Protein AF-A0A2D7NTG3-F1 (afdb_monomer_lite)

Structure (mmCIF, N/CA/C/O backbone):
data_AF-A0A2D7NTG3-F1
#
_entry.id   AF-A0A2D7NTG3-F1
#
loop_
_atom_site.group_PDB
_atom_site.id
_atom_site.type_symbol
_atom_site.label_atom_id
_atom_site.label_alt_id
_atom_site.label_comp_id
_atom_site.label_asym_id
_atom_site.label_entity_id
_atom_site.label_seq_id
_atom_site.pdbx_PDB_ins_code
_atom_site.Cartn_x
_atom_site.Cartn_y
_atom_site.Cartn_z
_atom_site.occupancy
_atom_site.B_iso_or_equiv
_atom_site.auth_seq_id
_atom_site.auth_comp_id
_atom_site.auth_asym_id
_atom_site.auth_atom_id
_atom_site.pdbx_PDB_model_num
ATOM 1 N N . MET A 1 1 ? -11.206 4.358 -20.626 1.00 32.34 1 MET A N 1
ATOM 2 C CA . MET A 1 1 ? -11.565 4.900 -19.298 1.00 32.34 1 MET A CA 1
ATOM 3 C C . MET A 1 1 ? -10.748 6.170 -19.110 1.00 32.34 1 MET A C 1
ATOM 5 O O . MET A 1 1 ? -9.588 6.167 -19.498 1.00 32.34 1 MET A O 1
ATOM 9 N N . ARG A 1 2 ? -11.348 7.295 -18.708 1.00 31.42 2 ARG A N 1
ATOM 10 C CA . ARG A 1 2 ? -10.608 8.557 -18.541 1.00 31.42 2 ARG A CA 1
ATOM 11 C C . ARG A 1 2 ? -9.846 8.489 -17.219 1.00 31.42 2 ARG A C 1
ATOM 13 O O . ARG A 1 2 ? -10.477 8.254 -16.199 1.00 31.42 2 ARG A O 1
ATOM 20 N N . LEU A 1 3 ? -8.534 8.728 -17.271 1.00 35.03 3 LEU A N 1
ATOM 21 C CA . LEU A 1 3 ? -7.676 9.087 -16.138 1.00 35.03 3 LEU A CA 1
ATOM 22 C C . LEU A 1 3 ? -8.207 10.380 -15.497 1.00 35.03 3 LEU A C 1
ATOM 24 O O . LEU A 1 3 ? -7.660 11.467 -15.692 1.00 35.03 3 LEU A O 1
ATOM 28 N N . GLU A 1 4 ? -9.303 10.285 -14.753 1.00 37.22 4 GLU A N 1
ATOM 29 C CA . GLU A 1 4 ? -9.575 11.244 -13.695 1.00 37.22 4 GLU A CA 1
ATOM 30 C C . GLU A 1 4 ? -8.581 10.931 -12.591 1.00 37.22 4 GLU A C 1
ATOM 32 O O . GLU A 1 4 ? -8.804 10.109 -11.717 1.00 37.22 4 GLU A O 1
ATOM 37 N N . THR A 1 5 ? -7.407 11.536 -12.760 1.00 41.06 5 THR A N 1
ATOM 38 C CA . THR A 1 5 ? -6.461 11.907 -11.718 1.00 41.06 5 THR A CA 1
ATOM 39 C C . THR A 1 5 ? -6.871 11.430 -10.328 1.00 41.06 5 THR A C 1
ATOM 41 O O . THR A 1 5 ? -7.703 12.077 -9.691 1.00 41.06 5 THR A O 1
ATOM 44 N N . LEU A 1 6 ? -6.163 10.420 -9.817 1.00 42.66 6 LEU A N 1
ATOM 45 C CA . LEU A 1 6 ? -5.882 10.238 -8.390 1.00 42.66 6 LEU A CA 1
ATOM 46 C C . LEU A 1 6 ? -5.087 11.466 -7.885 1.00 42.66 6 LEU A C 1
ATOM 48 O O . LEU A 1 6 ? -3.952 11.406 -7.422 1.00 42.66 6 LEU A O 1
ATOM 52 N N . LYS A 1 7 ? -5.666 12.660 -8.037 1.00 43.25 7 LYS A N 1
ATOM 53 C CA . LYS A 1 7 ? -5.340 13.803 -7.208 1.00 43.25 7 LYS A CA 1
ATOM 54 C C . LYS A 1 7 ? -5.983 13.451 -5.890 1.00 43.25 7 LYS A C 1
ATOM 56 O O . LYS A 1 7 ? -7.187 13.623 -5.740 1.00 43.25 7 LYS A O 1
ATOM 61 N N . TRP A 1 8 ? -5.162 12.935 -4.986 1.00 51.03 8 TRP A N 1
ATOM 62 C CA . TRP A 1 8 ? -5.396 12.926 -3.552 1.00 51.03 8 TRP A CA 1
ATOM 63 C C . TRP A 1 8 ? -6.061 14.246 -3.206 1.00 51.03 8 TRP A C 1
ATOM 65 O O . TRP A 1 8 ? -5.417 15.297 -3.197 1.00 51.03 8 TRP A O 1
ATOM 75 N N . ASN A 1 9 ? -7.382 14.229 -3.086 1.00 52.38 9 ASN A N 1
ATOM 76 C CA . ASN A 1 9 ? -8.090 15.449 -2.802 1.00 52.38 9 ASN A CA 1
ATOM 77 C C . ASN A 1 9 ? -7.815 15.655 -1.320 1.00 52.38 9 ASN A C 1
ATOM 79 O O . ASN A 1 9 ? -8.191 14.804 -0.515 1.00 52.38 9 ASN A O 1
ATOM 83 N N . ASP A 1 10 ? -7.139 16.744 -0.946 1.00 58.31 10 ASP A N 1
ATOM 84 C CA . ASP A 1 10 ? -6.884 17.091 0.462 1.00 58.31 10 ASP A CA 1
ATOM 85 C C . ASP A 1 10 ? -8.154 16.936 1.316 1.00 58.31 10 ASP A C 1
ATOM 87 O O . ASP A 1 10 ? -8.084 16.690 2.513 1.00 58.31 10 ASP A O 1
ATOM 91 N N . HIS A 1 11 ? -9.324 17.074 0.689 1.00 60.28 11 HIS A N 1
ATOM 92 C CA . HIS A 1 11 ? -10.633 16.786 1.249 1.00 60.28 11 HIS A CA 1
ATOM 93 C C . HIS A 1 11 ? -10.816 15.342 1.757 1.00 60.28 11 HIS A C 1
ATOM 95 O O . HIS A 1 11 ? -11.213 15.173 2.906 1.00 60.28 11 HIS A O 1
ATOM 101 N N . THR A 1 12 ? -10.512 14.314 0.958 1.00 65.94 12 THR A N 1
ATOM 102 C CA . THR A 1 12 ? -10.697 12.900 1.336 1.00 65.94 12 THR A CA 1
ATOM 103 C C . THR A 1 12 ? -9.754 12.521 2.476 1.00 65.94 12 THR A C 1
ATOM 105 O O . THR A 1 12 ? -10.189 11.981 3.486 1.00 65.94 12 THR A O 1
ATOM 108 N N . PHE A 1 13 ? -8.483 12.935 2.401 1.00 74.38 13 PHE A N 1
ATOM 109 C CA . PHE A 1 13 ? -7.544 12.716 3.507 1.00 74.38 13 PHE A CA 1
ATOM 110 C C . PHE A 1 13 ? -7.962 13.473 4.775 1.00 74.38 13 PHE A C 1
ATOM 112 O O . PHE A 1 13 ? -7.807 12.963 5.880 1.00 74.38 13 PHE A O 1
ATOM 119 N N . LYS A 1 14 ? -8.528 14.684 4.657 1.00 74.19 14 LYS A N 1
ATOM 120 C CA . LYS A 1 14 ? -9.050 15.433 5.815 1.00 74.19 14 LYS A CA 1
ATOM 121 C C . LYS A 1 14 ? -10.200 14.711 6.512 1.00 74.19 14 LYS A C 1
ATOM 123 O O . LYS A 1 14 ? -10.292 14.850 7.732 1.00 74.19 14 LYS A O 1
ATOM 128 N N . GLN A 1 15 ? -11.025 13.967 5.777 1.00 82.25 15 GLN A N 1
ATOM 129 C CA . GLN A 1 15 ? -12.171 13.233 6.317 1.00 82.25 15 GLN A CA 1
ATOM 130 C C . GLN A 1 15 ? -11.786 11.964 7.080 1.00 82.25 15 GLN A C 1
ATOM 132 O O . GLN A 1 15 ? -12.561 11.562 7.942 1.00 82.25 15 GLN A O 1
ATOM 137 N N . LEU A 1 16 ? -10.591 11.410 6.837 1.00 83.69 16 LEU A N 1
ATOM 138 C CA . LEU A 1 16 ? -10.121 10.223 7.548 1.00 83.69 16 LEU A CA 1
ATOM 139 C C . LEU A 1 16 ? -10.082 10.428 9.068 1.00 83.69 16 LEU A C 1
ATOM 141 O O . LEU A 1 16 ? -9.750 11.523 9.558 1.00 83.69 16 LEU A O 1
ATOM 145 N N . THR A 1 17 ? -10.331 9.362 9.822 1.00 89.31 17 THR A N 1
ATOM 146 C CA . THR A 1 17 ? -10.114 9.342 11.271 1.00 89.31 17 THR A CA 1
ATOM 147 C C . THR A 1 17 ? -8.656 9.640 11.627 1.00 89.31 17 THR A C 1
ATOM 149 O O . THR A 1 17 ? -7.736 9.613 10.799 1.00 89.31 17 THR A O 1
ATOM 152 N N . LYS A 1 18 ? -8.417 9.990 12.894 1.00 87.56 18 LYS A N 1
ATOM 153 C CA . LYS A 1 18 ? -7.060 10.265 13.376 1.00 87.56 18 LYS A CA 1
ATOM 154 C C . LYS A 1 18 ? -6.194 9.005 13.292 1.00 87.56 18 LYS A C 1
ATOM 156 O O . LYS A 1 18 ? -5.018 9.098 12.954 1.00 87.56 18 LYS A O 1
ATOM 161 N N . GLU A 1 19 ? -6.782 7.857 13.589 1.00 87.69 19 GLU A N 1
ATOM 162 C CA . GLU A 1 19 ? -6.158 6.543 13.585 1.00 87.69 19 GLU A CA 1
ATOM 163 C C . GLU A 1 19 ? -5.775 6.136 12.156 1.00 87.69 19 GLU A C 1
ATOM 165 O O . GLU A 1 19 ? -4.603 5.847 11.917 1.00 87.69 19 GLU A O 1
ATOM 170 N N . ALA A 1 20 ? -6.693 6.256 11.188 1.00 88.25 20 ALA A N 1
ATOM 171 C CA . ALA A 1 20 ? -6.399 6.022 9.771 1.00 88.25 20 ALA A CA 1
ATOM 172 C C . ALA A 1 20 ? -5.278 6.931 9.249 1.00 88.25 20 ALA A C 1
ATOM 174 O O . ALA A 1 20 ? -4.362 6.468 8.573 1.00 88.25 20 ALA A O 1
ATOM 175 N N . LYS A 1 21 ? -5.270 8.216 9.629 1.00 86.06 21 LYS A N 1
ATOM 176 C CA . LYS A 1 21 ? -4.171 9.136 9.280 1.00 86.06 21 LYS A CA 1
ATOM 177 C C . LYS A 1 21 ? -2.828 8.692 9.859 1.00 86.06 21 LYS A C 1
ATOM 179 O O . LYS A 1 21 ? -1.820 8.768 9.164 1.00 86.06 21 LYS A O 1
ATOM 184 N N . LEU A 1 22 ? -2.792 8.261 11.121 1.00 86.81 22 LEU A N 1
ATOM 185 C CA . LEU A 1 22 ? -1.560 7.804 11.773 1.00 86.81 22 LEU A CA 1
ATOM 186 C C . LEU A 1 22 ? -1.020 6.527 11.128 1.00 86.81 22 LEU A C 1
ATOM 188 O O . LEU A 1 22 ? 0.177 6.458 10.848 1.00 86.81 22 LEU A O 1
ATOM 192 N N . ILE A 1 23 ? -1.896 5.558 10.852 1.00 90.12 23 ILE A N 1
ATOM 193 C CA . ILE A 1 23 ? -1.529 4.327 10.149 1.00 90.12 23 ILE A CA 1
ATOM 194 C C . ILE A 1 23 ? -1.036 4.658 8.745 1.00 90.12 23 ILE A C 1
ATOM 196 O O . ILE A 1 23 ? 0.049 4.225 8.378 1.00 90.12 23 ILE A O 1
ATOM 200 N N . TYR A 1 24 ? -1.751 5.490 7.985 1.00 89.38 24 TYR A N 1
ATOM 201 C CA . TYR A 1 24 ? -1.314 5.893 6.650 1.00 89.38 24 TYR A CA 1
ATOM 202 C C . TYR A 1 24 ? 0.089 6.517 6.659 1.00 89.38 24 TYR A C 1
ATOM 204 O O . TYR A 1 24 ? 0.931 6.138 5.849 1.00 89.38 24 TYR A O 1
ATOM 212 N N . CYS A 1 25 ? 0.373 7.420 7.604 1.00 86.50 25 CYS A N 1
ATOM 213 C CA . CYS A 1 25 ? 1.706 8.008 7.759 1.00 86.50 25 CYS A CA 1
ATOM 214 C C . CYS A 1 25 ? 2.784 6.952 8.051 1.00 86.50 25 CYS A C 1
ATOM 216 O O . CYS A 1 25 ? 3.892 7.053 7.526 1.00 86.50 25 CYS A O 1
ATOM 218 N N . PHE A 1 26 ? 2.474 5.944 8.872 1.00 88.69 26 PHE A N 1
ATOM 219 C CA . PHE A 1 26 ? 3.372 4.815 9.115 1.00 88.69 26 PHE A CA 1
ATOM 220 C C . PHE A 1 26 ? 3.605 4.006 7.829 1.00 88.69 26 PHE A C 1
ATOM 222 O O . PHE A 1 26 ? 4.749 3.838 7.407 1.00 88.69 26 PHE A O 1
ATOM 229 N N . LEU A 1 27 ? 2.540 3.584 7.145 1.00 89.75 27 LEU A N 1
ATOM 230 C CA . LEU A 1 27 ? 2.636 2.810 5.904 1.00 89.75 27 LEU A CA 1
ATOM 231 C C . LEU A 1 27 ? 3.441 3.566 4.827 1.00 89.75 27 LEU A C 1
ATOM 233 O O . LEU A 1 27 ? 4.352 3.006 4.215 1.00 89.75 27 LEU A O 1
ATOM 237 N N . GLU A 1 28 ? 3.174 4.861 4.632 1.00 86.06 28 GLU A N 1
ATOM 238 C CA . GLU A 1 28 ? 3.879 5.708 3.659 1.00 86.06 28 GLU A CA 1
ATOM 239 C C . GLU A 1 28 ? 5.377 5.845 3.985 1.00 86.06 28 GLU A C 1
ATOM 241 O O . GLU A 1 28 ? 6.211 5.836 3.071 1.00 86.06 28 GLU A O 1
ATOM 246 N N . ALA A 1 29 ? 5.735 5.939 5.269 1.00 85.56 29 ALA A N 1
ATOM 247 C CA . ALA A 1 29 ? 7.121 6.062 5.716 1.00 85.56 29 ALA A CA 1
ATOM 248 C C . ALA A 1 29 ? 7.926 4.761 5.558 1.00 85.56 29 ALA A C 1
ATOM 250 O O . ALA A 1 29 ? 9.134 4.820 5.318 1.00 85.56 29 ALA A O 1
ATOM 251 N N . HIS A 1 30 ? 7.270 3.604 5.677 1.00 89.38 30 HIS A N 1
ATOM 252 C CA . HIS A 1 30 ? 7.935 2.300 5.743 1.00 89.38 30 HIS A CA 1
ATOM 253 C C . HIS A 1 30 ? 7.817 1.455 4.468 1.00 89.38 30 HIS A C 1
ATOM 255 O O . HIS A 1 30 ? 8.565 0.491 4.312 1.00 89.38 30 HIS A O 1
ATOM 261 N N . CYS A 1 31 ? 6.944 1.818 3.528 1.00 88.31 31 CYS A N 1
ATOM 262 C CA . CYS A 1 31 ? 6.799 1.081 2.276 1.00 88.31 31 CYS A CA 1
ATOM 263 C C . CYS A 1 31 ? 7.981 1.241 1.303 1.00 88.31 31 CYS A C 1
ATOM 265 O O . CYS A 1 31 ? 8.743 2.222 1.320 1.00 88.31 31 CYS A O 1
ATOM 267 N N . SER A 1 32 ? 8.090 0.265 0.402 1.00 87.88 32 SER A N 1
ATOM 268 C CA . SER A 1 32 ? 9.063 0.186 -0.685 1.00 87.88 32 SER A CA 1
ATOM 269 C C . SER A 1 32 ? 8.921 1.335 -1.687 1.00 87.88 32 SER A C 1
ATOM 271 O O . SER A 1 32 ? 8.000 2.151 -1.622 1.00 87.88 32 SER A O 1
ATOM 273 N N . THR A 1 33 ? 9.830 1.422 -2.661 1.00 80.56 33 THR A N 1
ATOM 274 C CA . THR A 1 33 ? 9.773 2.487 -3.679 1.00 80.56 33 THR A CA 1
ATOM 275 C C . THR A 1 33 ? 8.490 2.415 -4.509 1.00 80.56 33 THR A C 1
ATOM 277 O O . THR A 1 33 ? 7.922 3.458 -4.837 1.00 80.56 33 THR A O 1
ATOM 280 N N . ALA A 1 34 ? 8.028 1.202 -4.812 1.00 82.25 34 ALA A N 1
ATOM 281 C CA . ALA A 1 34 ? 6.768 0.941 -5.496 1.00 82.25 34 ALA A CA 1
ATOM 282 C C . ALA A 1 34 ? 5.529 1.076 -4.588 1.00 82.25 34 ALA A C 1
ATOM 284 O O . ALA A 1 34 ? 4.417 1.081 -5.101 1.00 82.25 34 ALA A O 1
ATOM 285 N N . GLY A 1 35 ? 5.708 1.242 -3.273 1.00 88.94 35 GLY A N 1
ATOM 286 C CA . GLY A 1 35 ? 4.609 1.375 -2.317 1.00 88.94 35 GLY A CA 1
ATOM 287 C C . GLY A 1 35 ? 4.145 0.057 -1.703 1.00 88.94 35 GLY A C 1
ATOM 288 O O . GLY A 1 35 ? 3.052 0.022 -1.158 1.00 88.94 35 GLY A O 1
ATOM 289 N N . PHE A 1 36 ? 4.938 -1.015 -1.763 1.00 91.94 36 PHE A N 1
ATOM 290 C CA . PHE A 1 36 ? 4.607 -2.272 -1.085 1.00 91.94 36 PHE A CA 1
ATOM 291 C C . PHE A 1 36 ? 5.153 -2.290 0.342 1.00 91.94 36 PHE A C 1
ATOM 293 O O . PHE A 1 36 ? 6.274 -1.844 0.594 1.00 91.94 36 PHE A O 1
ATOM 300 N N . LEU A 1 37 ? 4.390 -2.849 1.269 1.00 94.50 37 LEU A N 1
ATOM 301 C CA . LEU A 1 37 ? 4.819 -3.138 2.631 1.00 94.50 37 LEU A CA 1
ATOM 302 C C . LEU A 1 37 ? 4.204 -4.467 3.059 1.00 94.50 37 LEU A C 1
ATOM 304 O O . LEU A 1 37 ? 3.041 -4.705 2.769 1.00 94.50 37 LEU A O 1
ATOM 308 N N . GLN A 1 38 ? 4.965 -5.312 3.743 1.00 95.31 38 GLN A N 1
ATOM 309 C CA . GLN A 1 38 ? 4.413 -6.451 4.469 1.00 95.31 38 GLN A CA 1
ATOM 310 C C . GLN A 1 38 ? 4.419 -6.079 5.948 1.00 95.31 38 GLN A C 1
ATOM 312 O O . GLN A 1 38 ? 5.489 -5.775 6.479 1.00 95.31 38 GLN A O 1
ATOM 317 N N . ALA A 1 39 ? 3.246 -6.007 6.566 1.00 92.31 39 ALA A N 1
ATOM 318 C CA . ALA A 1 39 ? 3.105 -5.640 7.969 1.00 92.31 39 ALA A CA 1
ATOM 319 C C . ALA A 1 39 ? 1.776 -6.166 8.501 1.00 92.31 39 ALA A C 1
ATOM 321 O O . ALA A 1 39 ? 0.720 -5.822 7.965 1.00 92.31 39 ALA A O 1
ATOM 322 N N . ASP A 1 40 ? 1.837 -6.958 9.568 1.00 90.25 40 ASP A N 1
ATOM 323 C CA . ASP A 1 40 ? 0.634 -7.397 10.265 1.00 90.25 40 ASP A CA 1
ATOM 324 C C . ASP A 1 40 ? 0.094 -6.298 11.209 1.00 90.25 40 ASP A C 1
ATOM 326 O O . ASP A 1 40 ? 0.668 -5.213 11.376 1.00 90.25 40 ASP A O 1
ATOM 330 N N . GLU A 1 41 ? -1.055 -6.555 11.838 1.00 88.94 41 GLU A N 1
ATOM 331 C CA . GLU A 1 41 ? -1.664 -5.607 12.779 1.00 88.94 41 GLU A CA 1
ATOM 332 C C . GLU A 1 41 ? -0.739 -5.258 13.957 1.00 88.94 41 GLU A C 1
ATOM 334 O O . GLU A 1 41 ? -0.763 -4.124 14.449 1.00 88.94 41 GLU A O 1
ATOM 339 N N . SER A 1 42 ? 0.075 -6.214 14.413 1.00 86.31 42 SER A N 1
ATOM 340 C CA . SER A 1 42 ? 1.016 -6.040 15.518 1.00 86.31 42 SER A CA 1
ATOM 341 C C . SER A 1 42 ? 2.192 -5.158 15.110 1.00 86.31 42 SER A C 1
ATOM 343 O O . SER A 1 42 ? 2.562 -4.258 15.869 1.00 86.31 42 SER A O 1
ATOM 345 N N . ASP A 1 43 ? 2.743 -5.343 13.911 1.00 89.75 43 ASP A N 1
ATOM 346 C CA . ASP A 1 43 ? 3.781 -4.486 13.338 1.00 89.75 43 ASP A CA 1
ATOM 347 C C . ASP A 1 43 ? 3.304 -3.032 13.258 1.00 89.75 43 ASP A C 1
ATOM 349 O O . ASP A 1 43 ? 4.006 -2.110 13.688 1.00 89.75 43 ASP A O 1
ATOM 353 N N . ILE A 1 44 ? 2.076 -2.821 12.770 1.00 89.44 44 ILE A N 1
ATOM 354 C CA . ILE A 1 44 ? 1.474 -1.489 12.654 1.00 89.44 44 ILE A CA 1
ATOM 355 C C . ILE A 1 44 ? 1.256 -0.884 14.041 1.00 89.44 44 ILE A C 1
ATOM 357 O O . ILE A 1 44 ? 1.694 0.242 14.291 1.00 89.44 44 ILE A O 1
ATOM 361 N N . ALA A 1 45 ? 0.620 -1.616 14.962 1.00 85.75 45 ALA A N 1
ATOM 362 C CA . ALA A 1 45 ? 0.343 -1.140 16.318 1.00 85.75 45 ALA A CA 1
ATOM 363 C C . ALA A 1 45 ? 1.627 -0.741 17.062 1.00 85.75 45 ALA A C 1
ATOM 365 O O . ALA A 1 45 ? 1.660 0.289 17.748 1.00 85.75 45 ALA A O 1
ATOM 366 N N . ASN A 1 46 ? 2.696 -1.518 16.888 1.00 85.88 46 ASN A N 1
ATOM 367 C CA . ASN A 1 46 ? 4.024 -1.200 17.396 1.00 85.88 46 ASN A CA 1
ATOM 368 C C . ASN A 1 46 ? 4.608 0.050 16.749 1.00 85.88 46 ASN A C 1
ATOM 370 O O . ASN A 1 46 ? 5.066 0.957 17.451 1.00 85.88 46 ASN A O 1
ATOM 374 N N . GLY A 1 47 ? 4.539 0.123 15.422 1.00 84.00 47 GLY A N 1
ATOM 375 C CA . GLY A 1 47 ? 5.043 1.232 14.624 1.00 84.00 47 GLY A CA 1
ATOM 376 C C . GLY A 1 47 ? 4.446 2.587 14.998 1.00 84.00 47 GLY A C 1
ATOM 377 O O . GLY A 1 47 ? 5.162 3.589 15.028 1.00 84.00 47 GLY A O 1
ATOM 378 N N . ILE A 1 48 ? 3.159 2.623 15.358 1.00 83.31 48 ILE A N 1
ATOM 379 C CA . ILE A 1 48 ? 2.474 3.853 15.788 1.00 83.31 48 ILE A CA 1
ATOM 380 C C . ILE A 1 48 ? 2.440 4.049 17.313 1.00 83.31 48 ILE A C 1
ATOM 382 O O . ILE A 1 48 ? 1.836 5.005 17.804 1.00 83.31 48 ILE A O 1
ATOM 386 N N . GLY A 1 49 ? 3.118 3.184 18.076 1.00 78.25 49 GLY A N 1
ATOM 387 C CA . GLY A 1 49 ? 3.286 3.321 19.524 1.00 78.25 49 GLY A CA 1
ATOM 388 C C . GLY A 1 49 ? 2.033 3.015 20.351 1.00 78.25 49 GLY A C 1
ATOM 389 O O . GLY A 1 49 ? 1.905 3.523 21.469 1.00 78.25 49 GLY A O 1
ATOM 390 N N . LEU A 1 50 ? 1.113 2.197 19.830 1.00 70.69 50 LEU A N 1
ATOM 391 C CA . LEU A 1 50 ? -0.121 1.800 20.518 1.00 70.69 50 LEU A CA 1
ATOM 392 C C . LEU A 1 50 ? 0.057 0.630 21.497 1.00 70.69 50 LEU A C 1
ATOM 394 O O . LEU A 1 50 ? -0.782 0.451 22.377 1.00 70.69 50 LEU A O 1
ATOM 398 N N . GLU A 1 51 ? 1.162 -0.118 21.437 1.00 59.88 51 GLU A N 1
ATOM 399 C CA . GLU A 1 51 ? 1.361 -1.349 22.228 1.00 59.88 51 GLU A CA 1
ATOM 400 C C . GLU A 1 51 ? 1.568 -1.146 23.751 1.00 59.88 51 GLU A C 1
ATOM 402 O O . GLU A 1 51 ? 1.856 -2.076 24.502 1.00 59.88 51 GLU A O 1
ATOM 407 N N . ARG A 1 52 ? 1.371 0.070 24.276 1.00 53.91 52 ARG A N 1
ATOM 408 C CA . ARG A 1 52 ? 1.464 0.360 25.716 1.00 53.91 52 ARG A CA 1
ATOM 409 C C . ARG A 1 52 ? 0.114 0.702 26.323 1.00 53.91 52 ARG A C 1
ATOM 411 O O . ARG A 1 52 ? -0.108 1.858 26.680 1.00 53.91 52 ARG A O 1
ATOM 418 N N . ARG A 1 53 ? -0.735 -0.312 26.515 1.00 50.16 53 ARG A N 1
ATOM 419 C CA . ARG A 1 53 ? -1.706 -0.449 27.626 1.00 50.16 53 ARG A CA 1
ATOM 420 C C . ARG A 1 53 ? -2.539 -1.715 27.398 1.00 50.16 53 ARG A C 1
ATOM 422 O O . ARG A 1 53 ? -3.180 -1.844 26.375 1.00 50.16 53 ARG A O 1
ATOM 429 N N . THR A 1 54 ? -2.605 -2.590 28.397 1.00 46.00 54 THR A N 1
ATOM 430 C CA . THR A 1 54 ? -3.553 -3.720 28.533 1.00 46.00 54 THR A CA 1
ATOM 431 C C . THR A 1 54 ? -3.274 -4.982 27.698 1.00 46.00 54 THR A C 1
ATOM 433 O O . THR A 1 54 ? -3.434 -5.016 26.487 1.00 46.00 54 THR A O 1
ATOM 436 N N . GLY A 1 55 ? -2.894 -6.061 28.397 1.00 49.56 55 GLY A N 1
ATOM 437 C CA . GLY A 1 55 ? -2.617 -7.404 27.862 1.00 49.56 55 GLY A CA 1
ATOM 438 C C . GLY A 1 55 ? -3.852 -8.204 27.425 1.00 49.56 55 GLY A C 1
ATOM 439 O O . GLY A 1 55 ? -3.907 -9.409 27.640 1.00 49.56 55 GLY A O 1
ATOM 440 N N . LEU A 1 56 ? -4.844 -7.536 26.842 1.00 50.66 56 LEU A N 1
ATOM 441 C CA . LEU A 1 56 ? -6.020 -8.119 26.197 1.00 50.66 56 LEU A CA 1
ATOM 442 C C . LEU A 1 56 ? -6.316 -7.234 24.997 1.00 50.66 56 LEU A C 1
ATOM 444 O O . LEU A 1 56 ? -6.863 -6.171 25.229 1.00 50.66 56 LEU A O 1
ATOM 448 N N . ASN A 1 57 ? -5.927 -7.647 23.786 1.00 52.72 57 ASN A N 1
ATOM 449 C CA . ASN A 1 57 ? -5.974 -6.886 22.528 1.00 52.72 57 ASN A CA 1
ATOM 450 C C . ASN A 1 57 ? -7.271 -6.053 22.340 1.00 52.72 57 ASN A C 1
ATOM 452 O O . ASN A 1 57 ? -8.231 -6.552 21.751 1.00 52.72 57 ASN A O 1
ATOM 456 N N . PRO A 1 58 ? -7.329 -4.784 22.795 1.00 53.38 58 PRO A N 1
ATOM 457 C CA . PRO A 1 58 ? -8.470 -3.901 22.579 1.00 53.38 58 PRO A CA 1
ATOM 458 C C . PRO A 1 58 ? -8.284 -3.070 21.298 1.00 53.38 58 PRO A C 1
ATOM 460 O O . PRO A 1 58 ? -9.162 -2.287 20.942 1.00 53.38 58 PRO A O 1
ATOM 463 N N . TYR A 1 59 ? -7.133 -3.212 20.626 1.00 57.19 59 TYR A N 1
ATOM 464 C CA . TYR A 1 59 ? -6.642 -2.305 19.593 1.00 57.19 59 TYR A CA 1
ATOM 465 C C . TYR A 1 59 ? -6.591 -2.930 18.201 1.00 57.19 59 TYR A C 1
ATOM 467 O O . TYR A 1 59 ? -6.629 -2.171 17.242 1.00 57.19 59 TYR A O 1
ATOM 475 N N . GLY A 1 60 ? -6.596 -4.260 18.068 1.00 61.62 60 GLY A N 1
ATOM 476 C CA . GLY A 1 60 ? -6.736 -4.936 16.773 1.00 61.62 60 GLY A CA 1
ATOM 477 C C . GLY A 1 60 ? -7.975 -4.435 16.038 1.00 61.62 60 GLY A C 1
ATOM 478 O O . GLY A 1 60 ? -7.889 -4.021 14.895 1.00 61.62 60 GLY A O 1
ATOM 479 N N . ASN A 1 61 ? -9.093 -4.259 16.751 1.00 77.94 61 ASN A N 1
ATOM 480 C CA . ASN A 1 61 ? -10.296 -3.656 16.174 1.00 77.94 61 ASN A CA 1
ATOM 481 C C . ASN A 1 61 ? -10.054 -2.223 15.651 1.00 77.94 61 ASN A C 1
ATOM 483 O O . ASN A 1 61 ? -10.535 -1.858 14.590 1.00 77.94 61 ASN A O 1
ATOM 487 N N . VAL A 1 62 ? -9.262 -1.407 16.353 1.00 83.50 62 VAL A N 1
ATOM 488 C CA . VAL A 1 62 ? -8.948 -0.038 15.907 1.00 83.50 62 VAL A CA 1
ATOM 489 C C . VAL A 1 62 ? -8.052 -0.044 14.667 1.00 83.50 62 VAL A C 1
ATOM 491 O O . VAL A 1 62 ? -8.288 0.743 13.755 1.00 83.50 62 VAL A O 1
ATOM 494 N N . ILE A 1 63 ? -7.045 -0.924 14.619 1.00 87.50 63 ILE A N 1
ATOM 495 C CA . ILE A 1 63 ? -6.165 -1.074 13.452 1.00 87.50 63 ILE A CA 1
ATOM 496 C C . ILE A 1 63 ? -6.957 -1.588 12.247 1.00 87.50 63 ILE A C 1
ATOM 498 O O . ILE A 1 63 ? -6.865 -0.994 11.177 1.00 87.50 63 ILE A O 1
ATOM 502 N N . VAL A 1 64 ? -7.775 -2.627 12.432 1.00 89.50 64 VAL A N 1
ATOM 503 C CA . VAL A 1 64 ? -8.625 -3.209 11.383 1.00 89.50 64 VAL A CA 1
ATOM 504 C C 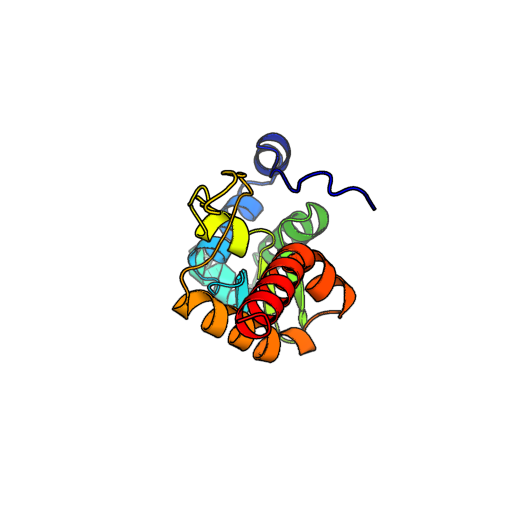. VAL A 1 64 ? -9.583 -2.169 10.817 1.00 89.50 64 VAL A C 1
ATOM 506 O O . VAL A 1 64 ? -9.580 -1.956 9.610 1.00 89.50 64 VAL A O 1
ATOM 509 N N . LEU A 1 65 ? -10.332 -1.461 11.669 1.00 91.25 65 LEU A N 1
ATOM 510 C CA . LEU A 1 65 ? -11.278 -0.432 11.223 1.00 91.25 65 LEU A CA 1
ATOM 511 C C . LEU A 1 65 ? -10.583 0.704 10.465 1.00 91.25 65 LEU A C 1
ATOM 513 O O . LEU A 1 65 ? -11.114 1.221 9.488 1.00 91.25 65 LEU A O 1
ATOM 517 N N . ALA A 1 66 ? -9.389 1.099 10.903 1.00 91.31 66 ALA A N 1
ATOM 518 C CA . ALA A 1 66 ? -8.626 2.141 10.233 1.00 91.31 66 ALA A CA 1
ATOM 519 C C . ALA A 1 66 ? -8.017 1.663 8.901 1.00 91.31 66 ALA A C 1
ATOM 521 O O . ALA A 1 66 ? -7.940 2.448 7.960 1.00 91.31 66 ALA A O 1
ATOM 522 N N . LEU A 1 67 ? -7.608 0.394 8.788 1.00 93.25 67 LEU A N 1
ATOM 523 C CA . LEU A 1 67 ? -7.182 -0.203 7.517 1.00 93.25 67 LEU A CA 1
ATOM 524 C C . LEU A 1 67 ? -8.356 -0.344 6.539 1.00 93.25 67 LEU A C 1
ATOM 526 O O . LEU A 1 67 ? -8.187 -0.029 5.365 1.00 93.25 67 LEU A O 1
ATOM 530 N N . GLU A 1 68 ? -9.533 -0.753 7.019 1.00 94.19 68 GLU A N 1
ATOM 531 C CA . GLU A 1 68 ? -10.775 -0.776 6.234 1.00 94.19 68 GLU A CA 1
ATOM 532 C C . GLU A 1 68 ? -11.132 0.625 5.731 1.00 94.19 68 GLU A C 1
ATOM 534 O O . GLU A 1 68 ? -11.360 0.803 4.542 1.00 94.19 68 GLU A O 1
ATOM 539 N N . GLU A 1 69 ? -11.077 1.646 6.592 1.00 92.62 69 GLU A N 1
ATOM 540 C CA . GLU A 1 69 ? -11.341 3.033 6.193 1.00 92.62 69 GLU A CA 1
ATOM 541 C C . GLU A 1 69 ? -10.371 3.525 5.105 1.00 92.62 69 GLU A C 1
ATOM 543 O O . GLU A 1 69 ? -10.774 4.237 4.181 1.00 92.62 69 GLU A O 1
ATOM 548 N N . LEU A 1 70 ? -9.088 3.159 5.204 1.00 90.81 70 LEU A N 1
ATOM 549 C CA . LEU A 1 70 ? -8.081 3.502 4.199 1.00 90.81 70 LEU A CA 1
ATOM 550 C C . LEU A 1 70 ? -8.327 2.781 2.869 1.00 90.81 70 LEU A C 1
ATOM 552 O O . LEU A 1 70 ? -8.141 3.391 1.816 1.00 90.81 70 LEU A O 1
ATOM 556 N N . GLU A 1 71 ? -8.736 1.516 2.902 1.00 92.19 71 GLU A N 1
ATOM 557 C CA . GLU A 1 71 ? -9.062 0.736 1.705 1.00 92.19 71 GLU A CA 1
ATOM 558 C C . GLU A 1 71 ? -10.346 1.249 1.032 1.00 92.19 71 GLU A C 1
ATOM 560 O O . GLU A 1 71 ? -10.328 1.561 -0.158 1.00 92.19 71 GLU A O 1
ATOM 565 N N . ASP A 1 72 ? -11.414 1.480 1.802 1.00 90.06 72 ASP A N 1
ATOM 566 C CA . ASP A 1 72 ? -12.683 2.056 1.328 1.00 90.06 72 ASP A CA 1
ATOM 567 C C . ASP A 1 72 ? -12.506 3.462 0.732 1.00 90.06 72 ASP A C 1
ATOM 569 O O . ASP A 1 72 ? -13.254 3.885 -0.155 1.00 90.06 72 ASP A O 1
ATOM 573 N N . SER A 1 73 ? -11.504 4.200 1.217 1.00 85.69 73 SER A N 1
ATOM 574 C CA . SER A 1 73 ? -11.160 5.540 0.734 1.00 85.69 73 SER A CA 1
ATOM 575 C C . SER A 1 73 ? -10.146 5.540 -0.420 1.00 85.69 73 SER A C 1
ATOM 577 O O . SER A 1 73 ? -9.728 6.620 -0.843 1.00 85.69 73 SER A O 1
ATOM 579 N N . ASP A 1 74 ? -9.746 4.366 -0.920 1.00 86.50 74 ASP A N 1
ATOM 580 C CA . ASP A 1 74 ? -8.787 4.167 -2.017 1.00 86.50 74 ASP A CA 1
ATOM 581 C C . ASP A 1 74 ? -7.354 4.667 -1.720 1.00 86.50 74 ASP A C 1
ATOM 583 O O . ASP A 1 74 ? -6.619 5.115 -2.602 1.00 86.50 74 ASP A O 1
ATOM 587 N N . PHE A 1 75 ? -6.933 4.619 -0.452 1.00 86.38 75 PHE A N 1
ATOM 588 C CA . PHE A 1 75 ? -5.569 4.974 -0.030 1.00 86.38 75 PHE A CA 1
ATOM 589 C C . PHE A 1 75 ? -4.611 3.787 -0.129 1.00 86.38 75 PHE A C 1
ATOM 591 O O . PHE A 1 75 ? -3.418 3.969 -0.402 1.00 86.38 75 PHE A O 1
ATOM 598 N N . ILE A 1 76 ? -5.124 2.584 0.126 1.00 92.25 76 ILE A N 1
ATOM 599 C CA . ILE A 1 76 ? -4.368 1.334 0.136 1.00 92.25 76 ILE A CA 1
ATOM 600 C C . ILE A 1 76 ? -5.173 0.213 -0.523 1.00 92.25 76 ILE A C 1
ATOM 602 O O . ILE A 1 76 ? -6.384 0.323 -0.675 1.00 92.25 76 ILE A O 1
ATOM 606 N N . VAL A 1 77 ? -4.494 -0.883 -0.845 1.00 93.44 77 VAL A N 1
ATOM 607 C CA . VAL A 1 77 ? -5.109 -2.177 -1.149 1.00 93.44 77 VAL A CA 1
ATOM 608 C C . VAL A 1 77 ? -4.444 -3.234 -0.278 1.00 93.44 77 VAL A C 1
ATOM 610 O O . VAL A 1 77 ? -3.210 -3.276 -0.208 1.00 93.44 77 VAL A O 1
ATOM 613 N N . ARG A 1 78 ? -5.236 -4.081 0.381 1.00 94.81 78 ARG A N 1
ATOM 614 C CA . ARG A 1 78 ? -4.727 -5.250 1.106 1.00 94.81 78 ARG A CA 1
ATOM 615 C C . ARG A 1 78 ? -4.583 -6.436 0.151 1.00 94.81 78 ARG A C 1
ATOM 617 O O . ARG A 1 78 ? -5.471 -6.722 -0.648 1.00 94.81 78 ARG A O 1
ATOM 624 N N . GLY A 1 79 ? -3.434 -7.091 0.217 1.00 92.25 79 GLY A N 1
ATOM 625 C CA . GLY A 1 79 ? -3.118 -8.322 -0.495 1.00 92.25 79 GLY A CA 1
ATOM 626 C C . GLY A 1 79 ? -3.028 -9.514 0.455 1.00 92.25 79 GLY A C 1
ATOM 627 O O . GLY A 1 79 ? -3.293 -9.406 1.653 1.00 92.25 79 GLY A O 1
ATOM 628 N N . ASP A 1 80 ? -2.626 -10.659 -0.084 1.00 92.44 80 ASP A N 1
ATOM 629 C CA . ASP A 1 80 ? -2.392 -11.868 0.707 1.00 92.44 80 ASP A CA 1
ATOM 630 C C . ASP A 1 80 ? -1.164 -11.720 1.622 1.00 92.44 80 ASP A C 1
ATOM 632 O O . ASP A 1 80 ? -0.291 -10.893 1.372 1.00 92.44 80 ASP A O 1
ATOM 636 N N . HIS A 1 81 ? -1.054 -12.564 2.653 1.00 92.00 81 HIS A N 1
ATOM 637 C CA . HIS A 1 81 ? 0.123 -12.649 3.539 1.00 92.00 81 HIS A CA 1
ATOM 638 C C . HIS A 1 81 ? 0.546 -11.309 4.171 1.00 92.00 81 HIS A C 1
ATOM 640 O O . HIS A 1 81 ? 1.740 -11.010 4.249 1.00 92.00 81 HIS A O 1
ATOM 646 N N . ASP A 1 82 ? -0.434 -10.503 4.588 1.00 93.12 82 ASP A N 1
ATOM 647 C CA . ASP A 1 82 ? -0.232 -9.203 5.243 1.00 93.12 82 ASP A CA 1
ATOM 648 C C . ASP A 1 82 ? 0.491 -8.169 4.359 1.00 93.12 82 ASP A C 1
ATOM 650 O O . ASP A 1 82 ? 1.086 -7.203 4.848 1.00 93.12 82 ASP A O 1
ATOM 654 N N . PHE A 1 83 ? 0.451 -8.354 3.034 1.00 94.25 83 PHE A N 1
ATOM 655 C CA . PHE A 1 83 ? 0.925 -7.348 2.095 1.00 94.25 83 PHE A CA 1
ATOM 656 C C . PHE A 1 83 ? -0.081 -6.206 1.954 1.00 94.25 83 PHE A C 1
ATOM 658 O O . PHE A 1 83 ? -1.287 -6.395 1.825 1.00 94.25 83 PHE A O 1
ATOM 665 N N . ILE A 1 84 ? 0.443 -4.988 1.913 1.00 95.06 84 ILE A N 1
ATOM 666 C CA . ILE A 1 84 ? -0.297 -3.749 1.726 1.00 95.06 84 ILE A CA 1
ATOM 667 C C . ILE A 1 84 ? 0.369 -2.977 0.588 1.00 95.06 84 ILE A C 1
ATOM 669 O O . ILE A 1 84 ? 1.583 -2.751 0.589 1.00 95.06 84 ILE A O 1
ATOM 673 N N . LEU A 1 85 ? -0.433 -2.558 -0.386 1.00 91.88 85 LEU A N 1
ATOM 674 C CA . LEU A 1 85 ? -0.033 -1.642 -1.447 1.00 91.88 85 LEU A CA 1
ATOM 675 C C . LEU A 1 85 ? -0.569 -0.248 -1.127 1.00 91.88 85 LEU A C 1
ATOM 677 O O . LEU A 1 85 ? -1.776 -0.038 -1.078 1.00 91.88 85 LEU A O 1
ATOM 681 N N . ILE A 1 86 ? 0.326 0.717 -0.933 1.00 89.94 86 ILE A N 1
ATOM 682 C CA . ILE A 1 86 ? -0.023 2.121 -0.733 1.00 89.94 86 ILE A CA 1
ATOM 683 C C . ILE A 1 86 ? -0.099 2.794 -2.103 1.00 89.94 86 ILE A C 1
ATOM 685 O O . ILE A 1 86 ? 0.937 3.040 -2.740 1.00 89.94 86 ILE A O 1
ATOM 689 N N . LYS A 1 87 ? -1.317 3.136 -2.534 1.00 84.31 87 LYS A N 1
ATOM 690 C CA . LYS A 1 87 ? -1.565 3.726 -3.855 1.00 84.31 87 LYS A CA 1
ATOM 691 C C . LYS A 1 87 ? -0.843 5.064 -4.015 1.00 84.31 87 LYS A C 1
ATOM 693 O O . LYS A 1 87 ? -0.556 5.776 -3.050 1.00 84.31 87 LYS A O 1
ATOM 698 N N . GLY A 1 88 ? -0.499 5.422 -5.246 1.00 72.00 88 GLY A N 1
ATOM 699 C CA . GLY A 1 88 ? 0.113 6.697 -5.627 1.00 72.00 88 GLY A CA 1
ATOM 700 C C . GLY A 1 88 ? 1.514 6.972 -5.057 1.00 72.00 88 GLY A C 1
ATOM 701 O O . GLY A 1 88 ? 2.102 8.013 -5.371 1.00 72.00 88 GLY A O 1
ATOM 702 N N . THR A 1 89 ? 2.093 6.073 -4.254 1.00 68.88 89 THR A N 1
ATOM 703 C CA . THR A 1 89 ? 3.400 6.275 -3.599 1.00 68.88 89 THR A CA 1
ATOM 704 C C . THR A 1 89 ? 4.519 6.466 -4.617 1.00 68.88 89 THR A C 1
ATOM 706 O O . THR A 1 89 ? 5.337 7.386 -4.500 1.00 68.88 89 THR A O 1
ATOM 709 N N . HIS A 1 90 ? 4.520 5.644 -5.666 1.00 60.81 90 HIS A N 1
ATOM 710 C CA . HIS A 1 90 ? 5.492 5.722 -6.751 1.00 60.81 90 HIS A CA 1
ATOM 711 C C . HIS A 1 90 ? 5.426 7.076 -7.491 1.00 60.81 90 HIS A C 1
ATOM 713 O O . HIS A 1 90 ? 6.450 7.581 -7.956 1.00 60.81 90 HIS A O 1
ATOM 719 N N . GLN A 1 91 ? 4.248 7.712 -7.541 1.00 62.00 91 GLN A N 1
ATOM 720 C CA . GLN A 1 91 ? 4.046 9.031 -8.152 1.00 62.00 91 GLN A CA 1
ATOM 721 C C . GLN A 1 91 ? 4.533 10.163 -7.237 1.00 62.00 91 GLN A C 1
ATOM 723 O O . GLN A 1 91 ? 5.213 11.080 -7.703 1.00 62.00 91 GLN A O 1
ATOM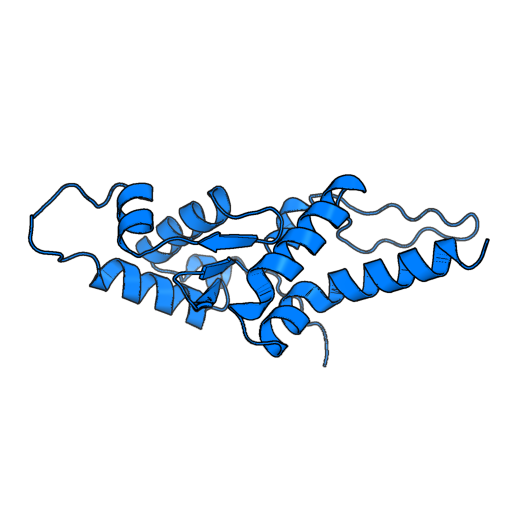 728 N N . LYS A 1 92 ? 4.248 10.083 -5.928 1.0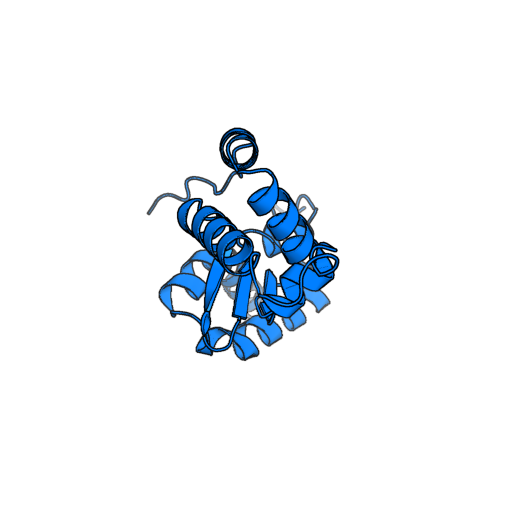0 61.78 92 LYS A N 1
ATOM 729 C CA . LYS A 1 92 ? 4.709 11.056 -4.918 1.00 61.78 92 LYS A CA 1
ATOM 730 C C . LYS A 1 92 ? 6.234 11.086 -4.811 1.00 61.78 92 LYS A C 1
ATOM 732 O O . LYS A 1 92 ? 6.846 12.152 -4.890 1.00 61.78 92 LYS A O 1
ATOM 737 N N . ARG A 1 93 ? 6.861 9.908 -4.703 1.00 58.41 93 ARG A N 1
ATOM 738 C CA . ARG A 1 93 ? 8.323 9.757 -4.571 1.00 58.41 93 ARG A CA 1
ATOM 739 C C . ARG A 1 93 ? 9.084 10.159 -5.840 1.00 58.41 93 ARG A C 1
ATOM 741 O O . ARG A 1 93 ? 10.286 10.410 -5.777 1.00 58.41 93 ARG A O 1
ATOM 748 N N . ALA A 1 94 ? 8.401 10.286 -6.981 1.00 53.56 94 ALA A N 1
ATOM 749 C CA . ALA A 1 94 ? 9.010 10.735 -8.229 1.00 53.56 94 ALA A CA 1
ATOM 750 C C . ALA A 1 94 ? 9.337 12.245 -8.280 1.00 53.56 94 ALA A C 1
ATOM 752 O O . ALA A 1 94 ? 10.067 12.625 -9.188 1.00 53.56 94 ALA A O 1
ATOM 753 N N . HIS A 1 95 ? 8.837 13.091 -7.359 1.00 45.25 95 HIS A N 1
ATOM 754 C CA . HIS A 1 95 ? 9.209 14.504 -7.074 1.00 45.25 95 HIS A CA 1
ATOM 755 C C . HIS A 1 95 ? 9.642 15.478 -8.215 1.00 45.25 95 HIS A C 1
ATOM 757 O O . HIS A 1 95 ? 10.117 16.575 -7.926 1.00 45.25 95 HIS A O 1
ATOM 763 N N . GLY A 1 96 ? 9.477 15.181 -9.507 1.00 39.91 96 GLY A N 1
ATOM 764 C CA . GLY A 1 96 ? 10.162 15.909 -10.579 1.00 39.91 96 GLY A CA 1
ATOM 765 C C . GLY A 1 96 ? 9.316 16.102 -11.830 1.00 39.91 96 GLY A C 1
ATOM 766 O O . GLY A 1 96 ? 8.898 15.144 -12.481 1.00 39.91 96 GLY A O 1
ATOM 767 N N . LYS A 1 97 ? 9.117 17.368 -12.216 1.00 39.62 97 LYS A N 1
ATOM 768 C CA . LYS A 1 97 ? 8.763 17.732 -13.594 1.00 39.62 97 LYS A CA 1
ATOM 769 C C . LYS A 1 97 ? 9.786 17.107 -14.551 1.00 39.62 97 LYS A C 1
ATOM 771 O O . LYS A 1 97 ? 10.982 17.356 -14.428 1.00 39.62 97 LYS A O 1
ATOM 776 N N . LEU A 1 98 ? 9.300 16.341 -15.521 1.00 43.16 98 LEU A N 1
ATOM 777 C CA . LEU A 1 98 ? 10.089 15.796 -16.619 1.00 43.16 98 LEU A CA 1
ATOM 778 C C . LEU A 1 98 ? 10.388 16.902 -17.637 1.00 43.16 98 LEU A C 1
ATOM 780 O O . LEU A 1 98 ? 9.468 17.584 -18.092 1.00 43.16 98 LEU A O 1
ATOM 784 N N . LYS A 1 99 ? 11.651 17.052 -18.038 1.00 36.66 99 LYS A N 1
ATOM 785 C CA . LYS A 1 99 ? 12.002 17.728 -19.289 1.00 36.66 99 LYS A CA 1
ATOM 786 C C . LYS A 1 99 ? 12.349 16.648 -20.310 1.00 36.66 99 LYS A C 1
ATOM 788 O O . LYS A 1 99 ? 13.433 16.078 -20.245 1.00 36.66 99 LYS A O 1
ATOM 793 N N . VAL A 1 100 ? 11.421 16.347 -21.218 1.00 37.09 100 VAL A N 1
ATOM 794 C CA . VAL A 1 100 ? 11.750 15.628 -22.455 1.00 37.09 100 VAL A CA 1
ATOM 795 C C . VAL A 1 100 ? 12.094 16.691 -23.480 1.00 37.09 100 VAL A C 1
ATOM 797 O O . VAL A 1 100 ? 11.188 17.330 -24.006 1.00 37.09 100 VAL A O 1
ATOM 800 N N . SER A 1 101 ? 13.384 16.908 -23.725 1.00 37.09 101 SER A N 1
ATOM 801 C CA . SER A 1 101 ? 13.808 17.686 -24.884 1.00 37.09 101 SER A CA 1
ATOM 802 C C . SER A 1 101 ? 14.000 16.743 -26.058 1.00 37.09 101 SER A C 1
ATOM 804 O O . SER A 1 101 ? 15.024 16.061 -26.148 1.00 37.09 101 SER A O 1
ATOM 806 N N . ASP A 1 102 ? 13.019 16.704 -26.951 1.00 38.22 102 ASP A N 1
ATOM 807 C CA . ASP A 1 102 ? 13.278 16.311 -28.329 1.00 38.22 102 ASP A CA 1
ATOM 808 C C . ASP A 1 102 ? 13.860 17.535 -29.051 1.00 38.22 102 ASP A C 1
ATOM 810 O O . ASP A 1 102 ? 13.440 18.665 -28.785 1.00 38.22 102 ASP A O 1
ATOM 814 N N . LYS A 1 103 ? 14.804 17.347 -29.981 1.00 46.88 103 LYS A N 1
ATOM 815 C CA . LYS A 1 103 ? 15.408 18.447 -30.766 1.00 46.88 103 LYS A CA 1
ATOM 816 C C . LYS A 1 103 ? 14.356 19.282 -31.518 1.00 46.88 103 LYS A C 1
ATOM 818 O O . LYS A 1 103 ? 14.688 20.351 -32.024 1.00 46.88 103 LYS A O 1
ATOM 823 N N . ALA A 1 104 ? 13.113 18.800 -31.583 1.00 50.12 104 ALA A N 1
ATOM 824 C CA . ALA A 1 104 ? 11.979 19.472 -32.188 1.00 50.12 104 ALA A CA 1
ATOM 825 C C . ALA A 1 104 ? 10.997 20.142 -31.200 1.00 50.12 104 ALA A C 1
ATOM 827 O O . ALA A 1 104 ? 10.516 21.210 -31.562 1.00 50.12 104 ALA A O 1
ATOM 828 N N . LYS A 1 105 ? 10.674 19.591 -30.008 1.00 40.59 105 LYS A N 1
ATOM 829 C CA . LYS A 1 105 ? 9.658 20.145 -29.068 1.00 40.59 105 LYS A CA 1
ATOM 830 C C . LYS A 1 105 ? 9.783 19.599 -27.629 1.00 40.59 105 LYS A C 1
ATOM 832 O O . LYS A 1 105 ? 9.926 18.396 -27.434 1.00 40.59 105 LYS A O 1
ATOM 837 N N . ASP A 1 106 ? 9.613 20.479 -26.635 1.00 36.38 106 ASP A N 1
ATOM 838 C CA . ASP A 1 106 ? 9.486 20.131 -25.209 1.00 36.38 106 ASP A CA 1
ATOM 839 C C . ASP A 1 106 ? 8.008 19.838 -24.854 1.00 36.38 106 ASP A C 1
ATOM 841 O O . ASP A 1 106 ? 7.142 20.696 -25.041 1.00 36.38 106 ASP A O 1
ATOM 845 N N . TYR A 1 107 ? 7.706 18.661 -24.294 1.00 39.12 107 TYR A N 1
ATOM 846 C CA . TYR A 1 107 ? 6.390 18.349 -23.709 1.00 39.12 107 TYR A CA 1
ATOM 847 C C . TYR A 1 107 ? 6.540 17.890 -22.250 1.00 39.12 107 TYR A C 1
ATOM 849 O O . TYR A 1 107 ? 7.389 17.058 -21.931 1.00 39.12 107 TYR A O 1
ATOM 857 N N . TYR A 1 108 ? 5.692 18.413 -21.356 1.00 30.81 108 TYR A N 1
ATOM 858 C CA . TYR A 1 108 ? 5.702 18.096 -19.924 1.00 30.81 108 TYR A CA 1
ATOM 859 C C . TYR A 1 108 ? 4.657 17.015 -19.595 1.00 30.81 108 TYR A C 1
ATOM 861 O O . TYR A 1 108 ? 3.457 17.259 -19.720 1.00 30.81 108 TYR A O 1
ATOM 869 N N . ARG A 1 109 ? 5.089 15.841 -19.120 1.00 41.44 109 ARG A N 1
ATOM 870 C CA . ARG A 1 109 ? 4.241 14.877 -18.388 1.00 41.44 109 ARG A CA 1
ATOM 871 C C . ARG A 1 109 ? 4.952 14.453 -17.099 1.00 41.44 109 ARG A C 1
ATOM 873 O O . ARG A 1 109 ? 6.169 14.319 -17.082 1.00 41.44 109 ARG A O 1
ATOM 880 N N . VAL A 1 110 ? 4.203 14.362 -16.004 1.00 35.84 110 VAL A N 1
ATOM 881 C CA . VAL A 1 110 ? 4.714 14.229 -14.627 1.00 35.84 110 VAL A CA 1
ATOM 882 C C . VAL A 1 110 ? 5.140 12.782 -14.331 1.00 35.84 110 VAL A C 1
ATOM 884 O O . VAL A 1 110 ? 4.366 11.874 -14.603 1.00 35.84 110 VAL A O 1
ATOM 887 N N . GLY A 1 111 ? 6.334 12.603 -13.739 1.00 39.31 111 GLY A N 1
ATOM 888 C CA . GLY A 1 111 ? 6.787 11.376 -13.059 1.00 39.31 111 GLY A CA 1
ATOM 889 C C . GLY A 1 111 ? 7.712 10.449 -13.865 1.00 39.31 111 GLY A C 1
ATOM 890 O O . GLY A 1 111 ? 7.243 9.583 -14.590 1.00 39.31 111 GLY A O 1
ATOM 891 N N . VAL A 1 112 ? 9.039 10.567 -13.699 1.00 48.97 112 VAL A N 1
ATOM 892 C CA . VAL A 1 112 ? 10.006 9.526 -14.113 1.00 48.97 112 VAL A CA 1
ATOM 893 C C . VAL A 1 112 ? 10.970 9.256 -12.960 1.00 48.97 112 VAL A C 1
ATOM 895 O O . VAL A 1 112 ? 11.637 10.167 -12.471 1.00 48.97 112 VAL A O 1
ATOM 898 N N . LEU A 1 113 ? 11.039 7.994 -12.534 1.00 49.34 113 LEU A N 1
ATOM 899 C CA . LEU A 1 113 ? 11.980 7.497 -11.532 1.00 49.34 113 LEU A CA 1
ATOM 900 C C . LEU A 1 113 ? 13.411 7.502 -12.122 1.00 49.34 113 LEU A C 1
ATOM 902 O O . LEU A 1 113 ? 13.597 7.314 -13.324 1.00 49.34 113 LEU A O 1
ATOM 906 N N . LYS A 1 114 ? 14.459 7.745 -11.321 1.00 54.47 114 LYS A N 1
ATOM 907 C CA . LYS A 1 114 ? 15.860 7.696 -11.814 1.00 54.47 114 LYS A CA 1
ATOM 908 C C . LYS A 1 114 ? 16.148 6.325 -12.463 1.00 54.47 114 LYS A C 1
ATOM 910 O O . LYS A 1 114 ? 15.535 5.340 -12.069 1.00 54.47 114 LYS A O 1
ATOM 915 N N . SER A 1 115 ? 17.076 6.214 -13.425 1.00 51.56 115 SER A N 1
ATOM 916 C CA . SER A 1 115 ? 17.260 4.964 -14.204 1.00 51.56 115 SER A CA 1
ATOM 917 C C . SER A 1 115 ? 17.492 3.703 -13.351 1.00 51.56 115 SER A C 1
ATOM 919 O O . SER A 1 115 ? 17.016 2.640 -13.726 1.00 51.56 115 SER A O 1
ATOM 921 N N . GLY A 1 116 ? 18.113 3.817 -12.169 1.00 55.88 116 GLY A N 1
ATOM 922 C CA . GLY A 1 116 ? 18.239 2.705 -11.212 1.00 55.88 116 GLY A CA 1
ATOM 923 C C . GLY A 1 116 ? 16.977 2.403 -10.388 1.00 55.88 116 GLY A C 1
ATOM 924 O O . GLY A 1 116 ? 16.775 1.272 -9.959 1.00 55.88 116 GLY A O 1
ATOM 925 N N . MET A 1 117 ? 16.094 3.384 -10.198 1.00 64.50 117 MET A N 1
ATOM 926 C CA . MET A 1 117 ? 14.825 3.204 -9.487 1.00 64.50 117 MET A CA 1
ATOM 927 C C . MET A 1 117 ? 13.814 2.410 -10.323 1.00 64.50 117 MET A C 1
ATOM 929 O O . MET A 1 117 ? 13.012 1.682 -9.755 1.00 64.50 117 MET A O 1
ATOM 933 N N . HIS A 1 118 ? 13.877 2.485 -11.657 1.00 68.00 118 HIS A N 1
ATOM 934 C CA . HIS A 1 118 ? 12.991 1.705 -12.526 1.00 68.00 118 HIS A CA 1
ATOM 935 C C . HIS A 1 118 ? 13.186 0.191 -12.375 1.00 68.00 118 HIS A C 1
ATOM 937 O O . HIS A 1 118 ? 12.215 -0.557 -12.268 1.00 68.00 118 HIS A O 1
ATOM 943 N N . THR A 1 119 ? 14.442 -0.258 -12.332 1.00 71.44 119 THR A N 1
ATOM 944 C CA . THR A 1 119 ? 14.773 -1.673 -12.132 1.00 71.44 119 THR A CA 1
ATOM 945 C C . THR A 1 119 ? 14.349 -2.150 -10.747 1.00 71.44 119 THR A C 1
ATOM 947 O O . THR A 1 119 ? 13.833 -3.255 -10.618 1.00 71.44 119 THR A O 1
ATOM 950 N N . ALA A 1 120 ? 14.526 -1.313 -9.718 1.00 73.38 120 ALA A N 1
ATOM 951 C CA . ALA A 1 120 ? 14.083 -1.625 -8.362 1.00 73.38 120 ALA A CA 1
ATOM 952 C C . ALA A 1 120 ? 12.555 -1.770 -8.289 1.00 73.38 120 ALA A C 1
ATOM 954 O O . ALA A 1 120 ? 12.075 -2.791 -7.815 1.00 73.38 120 ALA A O 1
ATOM 955 N N . VAL A 1 121 ? 11.802 -0.817 -8.848 1.00 76.12 121 VAL A N 1
ATOM 956 C CA . VAL A 1 121 ? 10.330 -0.861 -8.880 1.00 76.12 121 VAL A CA 1
ATOM 957 C C . VAL A 1 121 ? 9.809 -2.061 -9.667 1.00 76.12 121 VAL A C 1
ATOM 959 O O . VAL A 1 121 ? 8.918 -2.749 -9.188 1.00 76.12 121 VAL A O 1
ATOM 962 N N . LEU A 1 122 ? 10.386 -2.379 -10.831 1.00 81.19 122 LEU A N 1
ATOM 963 C CA . LEU A 1 122 ? 10.005 -3.583 -11.582 1.00 81.19 122 LEU A CA 1
ATOM 964 C C . LEU A 1 122 ? 10.290 -4.870 -10.808 1.00 81.19 122 LEU A C 1
ATOM 966 O O . LEU A 1 122 ? 9.484 -5.794 -10.836 1.00 81.19 122 LEU A O 1
ATOM 970 N N . LYS A 1 123 ? 11.440 -4.940 -10.130 1.00 84.31 123 LYS A N 1
ATOM 971 C CA . LYS A 1 123 ? 11.792 -6.095 -9.306 1.00 84.31 123 LYS A CA 1
ATOM 972 C C . LYS A 1 123 ? 10.817 -6.252 -8.143 1.00 84.31 123 LYS A C 1
ATOM 974 O O 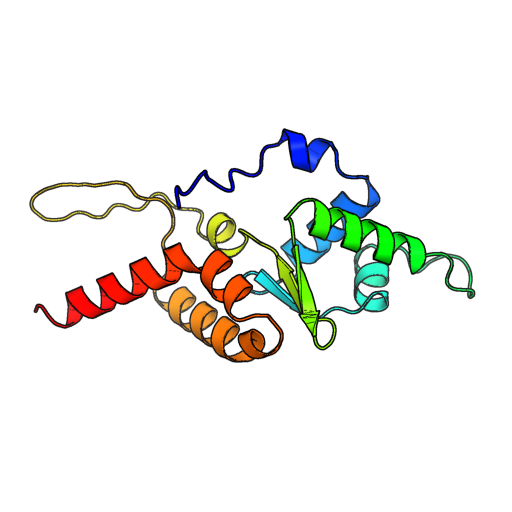. LYS A 1 123 ? 10.381 -7.369 -7.898 1.00 84.31 123 LYS A O 1
ATOM 979 N N . GLU A 1 124 ? 10.481 -5.151 -7.472 1.00 85.88 124 GLU A N 1
ATOM 980 C CA . GLU A 1 124 ? 9.491 -5.122 -6.395 1.00 85.88 124 GLU A CA 1
ATOM 981 C C . GLU A 1 124 ? 8.135 -5.626 -6.907 1.00 85.88 124 GLU A C 1
ATOM 983 O O . GLU A 1 124 ? 7.666 -6.637 -6.396 1.00 85.88 124 GLU A O 1
ATOM 988 N N . ILE A 1 125 ? 7.590 -5.037 -7.984 1.00 85.50 125 ILE A N 1
ATOM 989 C CA . ILE A 1 125 ? 6.324 -5.475 -8.600 1.00 85.50 125 ILE A CA 1
ATOM 990 C C . ILE A 1 125 ? 6.364 -6.970 -8.928 1.00 85.50 125 ILE A C 1
ATOM 992 O O . ILE A 1 125 ? 5.469 -7.697 -8.526 1.00 85.50 125 ILE A O 1
ATOM 996 N N . ASN A 1 126 ? 7.401 -7.456 -9.613 1.00 84.38 126 ASN A N 1
ATOM 997 C CA . ASN A 1 126 ? 7.487 -8.871 -9.990 1.00 84.38 126 ASN A CA 1
ATOM 998 C C . ASN A 1 126 ? 7.583 -9.815 -8.785 1.00 84.38 126 ASN A C 1
ATOM 1000 O O . ASN A 1 126 ? 7.192 -10.970 -8.894 1.00 84.38 126 ASN A O 1
ATOM 1004 N N . SER A 1 127 ? 8.142 -9.354 -7.665 1.00 86.81 127 SER A N 1
ATOM 1005 C CA . SER A 1 127 ? 8.266 -10.166 -6.452 1.00 86.81 127 SER A CA 1
ATOM 1006 C C . SER A 1 127 ? 7.009 -10.180 -5.584 1.00 86.81 127 SER A C 1
ATOM 1008 O O . SER A 1 127 ? 6.855 -11.103 -4.792 1.00 86.81 127 SER A O 1
ATOM 1010 N N . THR A 1 128 ? 6.136 -9.176 -5.707 1.00 86.62 128 THR A N 1
ATOM 1011 C CA . THR A 1 128 ? 4.967 -9.004 -4.830 1.00 86.62 128 THR A CA 1
ATOM 1012 C C . THR A 1 128 ? 3.630 -9.088 -5.560 1.00 86.62 128 THR A C 1
ATOM 1014 O O . THR A 1 128 ? 2.605 -9.234 -4.902 1.00 86.62 128 THR A O 1
ATOM 1017 N N . CYS A 1 129 ? 3.598 -9.025 -6.896 1.00 83.88 129 CYS A N 1
ATOM 1018 C CA . CYS A 1 129 ? 2.351 -8.974 -7.666 1.00 83.88 129 CYS A CA 1
ATOM 1019 C C . CYS A 1 129 ? 1.464 -10.208 -7.489 1.00 83.88 129 CYS A C 1
ATOM 1021 O O . CYS A 1 129 ? 0.254 -10.081 -7.617 1.00 83.88 129 CYS A O 1
ATOM 1023 N N . GLU A 1 130 ? 2.035 -11.368 -7.160 1.00 88.94 130 GLU A N 1
ATOM 1024 C CA . GLU A 1 130 ? 1.269 -12.589 -6.881 1.00 88.94 130 GLU A CA 1
ATOM 1025 C C . GLU A 1 130 ? 0.393 -12.467 -5.625 1.00 88.94 130 GLU A C 1
ATOM 1027 O O . GLU A 1 130 ? -0.571 -13.212 -5.493 1.00 88.94 130 GLU A O 1
ATOM 1032 N N . CYS A 1 131 ? 0.688 -11.515 -4.731 1.00 92.44 131 CYS A N 1
ATOM 1033 C CA . CYS A 1 131 ? -0.110 -11.245 -3.531 1.00 92.44 131 CYS A CA 1
ATOM 1034 C C . CYS A 1 131 ? -1.308 -10.319 -3.802 1.00 92.44 131 CYS A C 1
ATOM 1036 O O . CYS A 1 131 ? -2.049 -10.002 -2.876 1.00 92.44 131 CYS A O 1
ATOM 1038 N N . PHE A 1 132 ? -1.487 -9.844 -5.039 1.00 91.31 132 PHE A N 1
ATOM 1039 C CA . PHE A 1 132 ? -2.547 -8.914 -5.425 1.00 91.31 132 PHE A CA 1
ATOM 1040 C C . PHE A 1 132 ? -3.269 -9.406 -6.680 1.00 91.31 132 PHE A C 1
ATOM 1042 O O . PHE A 1 132 ? -2.729 -10.171 -7.481 1.00 91.31 132 PHE A O 1
ATOM 1049 N N . SER A 1 133 ? -4.495 -8.928 -6.900 1.00 89.38 133 SER A N 1
ATOM 1050 C CA . SER A 1 133 ? -5.167 -9.186 -8.171 1.00 89.38 133 SER A CA 1
ATOM 1051 C C . SER A 1 133 ? -4.418 -8.514 -9.322 1.00 89.38 133 SER A C 1
ATOM 1053 O O . SER A 1 133 ? -3.811 -7.443 -9.188 1.00 89.38 133 SER A O 1
ATOM 1055 N N . LYS A 1 134 ? -4.478 -9.144 -10.497 1.00 86.31 134 LYS A N 1
ATOM 1056 C CA . LYS A 1 134 ? -3.837 -8.613 -11.700 1.00 86.31 134 LYS A CA 1
ATOM 1057 C C . LYS A 1 134 ? -4.403 -7.241 -12.063 1.00 86.31 134 LYS A C 1
ATOM 1059 O O . LYS A 1 134 ? -3.660 -6.376 -12.518 1.00 86.31 134 LYS A O 1
ATOM 1064 N N . GLU A 1 135 ? -5.701 -7.050 -11.856 1.00 86.00 135 GLU A N 1
ATOM 1065 C CA . GLU A 1 135 ? -6.414 -5.802 -12.100 1.00 86.00 135 GLU A CA 1
ATOM 1066 C C . GLU A 1 135 ? -5.839 -4.662 -11.253 1.00 86.00 135 GLU A C 1
ATOM 1068 O O . GLU A 1 135 ? -5.510 -3.619 -11.809 1.00 86.00 13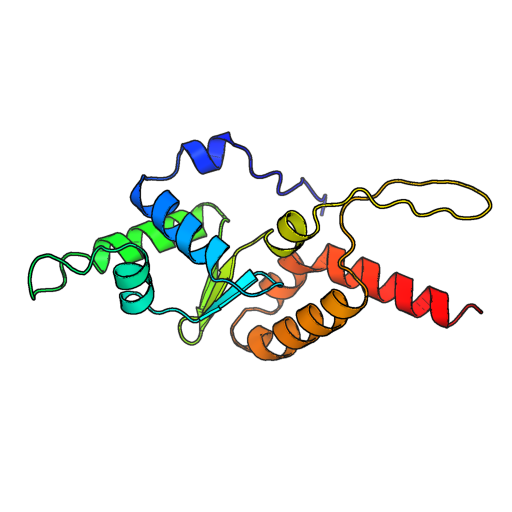5 GLU A O 1
ATOM 1073 N N . VAL A 1 136 ? -5.619 -4.887 -9.951 1.00 85.62 136 VAL A N 1
ATOM 1074 C CA . VAL A 1 136 ? -5.042 -3.885 -9.035 1.00 85.62 136 VAL A CA 1
ATOM 1075 C C . VAL A 1 136 ? -3.638 -3.472 -9.474 1.00 85.62 136 VAL A C 1
ATOM 1077 O O . VAL A 1 136 ? -3.333 -2.282 -9.539 1.00 85.62 136 VAL A O 1
ATOM 1080 N N . ILE A 1 137 ? -2.782 -4.442 -9.813 1.00 86.81 137 ILE A N 1
ATOM 1081 C CA . ILE A 1 137 ? -1.409 -4.157 -10.256 1.00 86.81 137 ILE A CA 1
ATOM 1082 C C . ILE A 1 137 ? -1.406 -3.382 -11.576 1.00 86.81 137 ILE A C 1
ATOM 1084 O O . ILE A 1 137 ? -0.618 -2.452 -11.746 1.00 86.81 137 ILE A O 1
ATOM 1088 N N . LEU A 1 138 ? -2.275 -3.749 -12.520 1.00 82.00 138 LEU A N 1
ATOM 1089 C CA . LEU A 1 138 ? -2.368 -3.044 -13.794 1.00 82.00 138 LEU A CA 1
ATOM 1090 C C . LEU A 1 138 ? -2.905 -1.627 -13.624 1.00 82.00 138 LEU A C 1
ATOM 1092 O O . LEU A 1 138 ? -2.351 -0.724 -14.237 1.00 82.00 138 LEU A O 1
ATOM 1096 N N . GLU A 1 139 ? -3.931 -1.423 -12.800 1.00 83.00 139 GLU A N 1
ATOM 1097 C CA . GLU A 1 139 ? -4.525 -0.105 -12.570 1.00 83.00 139 GLU A CA 1
ATOM 1098 C C . GLU A 1 139 ? -3.542 0.850 -11.881 1.00 83.00 139 GLU A C 1
ATOM 1100 O O . GLU A 1 139 ? -3.326 1.966 -12.354 1.00 83.00 139 GLU A O 1
ATOM 1105 N N . GLU A 1 140 ? -2.886 0.407 -10.805 1.00 81.38 140 GLU A N 1
ATOM 1106 C CA . GLU A 1 140 ? -1.954 1.251 -10.049 1.00 81.38 140 GLU A CA 1
ATOM 1107 C C . GLU A 1 140 ? -0.716 1.627 -10.879 1.00 81.38 140 GLU A C 1
ATOM 1109 O O . GLU A 1 140 ? -0.239 2.763 -10.819 1.00 81.38 140 GLU A O 1
ATOM 1114 N N . PHE A 1 141 ? -0.192 0.691 -11.678 1.00 79.00 141 PHE A N 1
ATOM 1115 C CA . PHE A 1 141 ? 1.056 0.872 -12.424 1.00 79.00 141 PHE A CA 1
ATOM 1116 C C . PHE A 1 141 ? 0.859 1.098 -13.935 1.00 79.00 141 PHE A C 1
ATOM 1118 O O . PHE A 1 141 ? 1.847 1.102 -14.671 1.00 79.00 141 PHE A O 1
ATOM 1125 N N . GLU A 1 142 ? -0.363 1.353 -14.422 1.00 78.62 142 GLU A N 1
ATOM 1126 C CA . GLU A 1 142 ? -0.670 1.540 -15.857 1.00 78.62 142 GLU A CA 1
ATOM 1127 C C . GLU A 1 142 ? 0.256 2.582 -16.499 1.00 78.62 142 GLU A C 1
ATOM 1129 O O . GLU A 1 142 ? 1.016 2.291 -17.427 1.00 78.62 142 GLU A O 1
ATOM 1134 N N . ALA A 1 143 ? 0.271 3.794 -15.937 1.00 70.12 143 ALA A N 1
ATOM 1135 C CA . ALA A 1 143 ? 1.095 4.894 -16.431 1.00 70.12 143 ALA A CA 1
ATOM 1136 C C . ALA A 1 143 ? 2.599 4.571 -16.377 1.00 70.12 143 ALA A C 1
ATOM 1138 O O . ALA A 1 143 ? 3.380 5.065 -17.194 1.00 70.12 143 ALA A O 1
ATOM 1139 N N . TYR A 1 144 ? 3.020 3.742 -15.419 1.00 73.12 144 TYR A N 1
ATOM 1140 C CA . TYR A 1 144 ? 4.402 3.299 -15.299 1.00 73.12 144 TYR A CA 1
ATOM 1141 C C . TYR A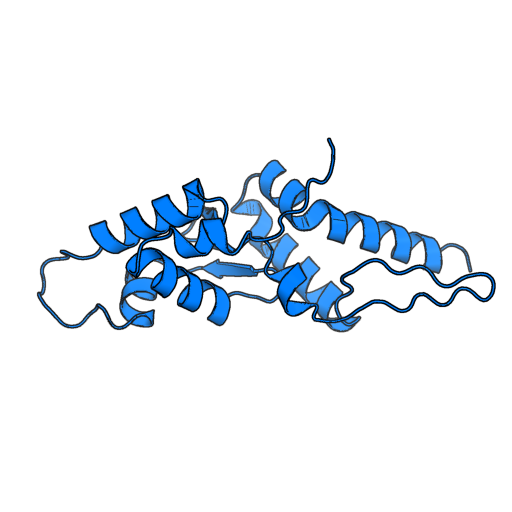 1 144 ? 4.776 2.327 -16.428 1.00 73.12 144 TYR A C 1
ATOM 1143 O O . TYR A 1 144 ? 5.818 2.508 -17.069 1.00 73.12 144 TYR A O 1
ATOM 1151 N N . PHE A 1 145 ? 3.917 1.346 -16.719 1.00 73.56 145 PHE A N 1
ATOM 1152 C CA . PHE A 1 145 ? 4.115 0.401 -17.818 1.00 73.56 145 PHE A CA 1
ATOM 1153 C C . PHE A 1 145 ? 4.089 1.093 -19.185 1.00 73.56 145 PHE A C 1
ATOM 1155 O O . PHE A 1 145 ? 4.997 0.862 -19.984 1.00 73.56 145 PHE A O 1
ATOM 1162 N N . GLU A 1 146 ? 3.165 2.033 -19.421 1.00 70.75 146 GLU A N 1
ATOM 1163 C CA . GLU A 1 146 ? 3.132 2.824 -20.663 1.00 70.75 146 GLU A CA 1
ATOM 1164 C C . GLU A 1 146 ? 4.460 3.563 -20.927 1.00 70.75 146 GLU A C 1
ATOM 1166 O O . GLU A 1 146 ? 4.931 3.663 -22.065 1.00 70.75 146 GLU A O 1
ATOM 1171 N N . VAL A 1 147 ? 5.085 4.109 -19.876 1.00 65.12 147 VAL A N 1
ATOM 1172 C CA . VAL A 1 147 ? 6.378 4.804 -19.982 1.00 65.12 147 VAL A CA 1
ATOM 1173 C C . VAL A 1 147 ? 7.516 3.826 -20.267 1.00 65.12 147 VAL A C 1
ATOM 1175 O O . VAL A 1 147 ? 8.411 4.153 -21.054 1.00 65.12 147 VAL A O 1
ATOM 1178 N N . LEU A 1 148 ? 7.509 2.647 -19.642 1.00 66.44 148 LEU A N 1
ATOM 1179 C CA . LEU A 1 148 ? 8.520 1.619 -19.885 1.00 66.44 148 LEU A CA 1
ATOM 1180 C C . LEU A 1 148 ? 8.463 1.095 -21.316 1.00 66.44 148 LEU A C 1
ATOM 1182 O O . LEU A 1 148 ? 9.502 1.067 -21.975 1.00 66.44 148 LEU A O 1
ATOM 1186 N N . GLU A 1 149 ? 7.276 0.761 -21.821 1.00 63.12 149 GLU A N 1
ATOM 1187 C CA . GLU A 1 149 ? 7.104 0.308 -23.203 1.00 63.12 149 GLU A CA 1
ATOM 1188 C C . GLU A 1 149 ? 7.668 1.341 -24.185 1.00 63.12 149 GLU A C 1
ATOM 1190 O O . GLU A 1 149 ? 8.490 1.012 -25.041 1.00 63.12 149 GLU A O 1
ATOM 1195 N N . ARG A 1 150 ? 7.344 2.628 -24.003 1.00 59.19 150 ARG A N 1
ATOM 1196 C CA . ARG A 1 150 ? 7.881 3.708 -24.848 1.00 59.19 150 ARG A CA 1
ATOM 1197 C C . ARG A 1 150 ? 9.402 3.849 -24.767 1.00 59.19 150 ARG A C 1
ATOM 1199 O O . ARG A 1 150 ? 10.028 4.131 -25.787 1.00 59.19 150 ARG A O 1
ATOM 1206 N N . LYS A 1 151 ? 10.018 3.663 -23.592 1.00 55.88 151 LYS A N 1
ATOM 1207 C CA . LYS A 1 151 ? 11.488 3.680 -23.455 1.00 55.88 151 LYS A CA 1
ATOM 1208 C C . LYS A 1 151 ? 12.143 2.512 -24.198 1.00 55.88 151 LYS A C 1
ATOM 1210 O O . LYS A 1 151 ? 13.129 2.746 -24.890 1.00 55.88 151 LYS A O 1
ATOM 1215 N N . VAL A 1 152 ? 11.573 1.307 -24.113 1.00 50.38 152 VAL A N 1
ATOM 1216 C CA . VAL A 1 152 ? 12.051 0.125 -24.856 1.00 50.38 152 VAL A CA 1
ATOM 1217 C C . VAL A 1 152 ? 11.975 0.372 -26.370 1.00 50.38 152 VAL A C 1
ATOM 1219 O O . VAL A 1 152 ? 12.931 0.089 -27.087 1.00 50.38 152 VAL A O 1
ATOM 1222 N N . PHE A 1 153 ? 10.907 1.008 -26.865 1.00 36.31 153 PHE A N 1
ATOM 1223 C CA . PHE A 1 153 ? 10.803 1.389 -28.281 1.00 36.31 153 PHE A CA 1
ATOM 1224 C C . PHE A 1 153 ? 11.822 2.457 -28.723 1.00 36.31 153 PHE A C 1
ATOM 1226 O O . PHE A 1 153 ? 12.234 2.458 -29.882 1.00 36.31 153 PHE A O 1
ATOM 1233 N N . HIS A 1 154 ? 12.280 3.340 -27.830 1.00 44.00 154 HIS A N 1
ATOM 1234 C CA . HIS A 1 154 ? 13.311 4.333 -28.160 1.00 44.00 154 HIS A CA 1
ATOM 1235 C C . HIS A 1 154 ? 14.736 3.759 -28.224 1.00 44.00 154 HIS A C 1
ATOM 1237 O O . HIS A 1 154 ? 15.564 4.321 -28.940 1.00 44.00 154 HIS A O 1
ATOM 1243 N N . GLU A 1 155 ? 15.029 2.652 -27.534 1.00 41.50 155 GLU A N 1
ATOM 1244 C CA . GLU A 1 155 ? 16.300 1.924 -27.702 1.00 41.50 155 GLU A CA 1
ATOM 1245 C C . GLU A 1 155 ? 16.329 1.077 -28.984 1.00 41.50 155 GLU A C 1
ATOM 1247 O O . GLU A 1 155 ? 17.396 0.897 -29.562 1.00 41.50 155 GLU A O 1
ATOM 1252 N N . VAL A 1 156 ? 15.169 0.618 -29.471 1.00 33.62 156 VAL A N 1
ATOM 1253 C CA . VAL A 1 156 ? 15.050 -0.199 -30.697 1.00 33.62 156 VAL A CA 1
ATOM 1254 C C . VAL A 1 156 ? 15.034 0.646 -31.985 1.00 33.62 156 VAL A C 1
ATOM 1256 O O . VAL A 1 156 ? 15.335 0.135 -33.059 1.00 33.62 156 VAL A O 1
ATOM 1259 N N . LEU A 1 157 ? 14.722 1.945 -31.905 1.00 27.95 157 LEU A N 1
ATOM 1260 C CA . LEU A 1 157 ? 14.678 2.865 -33.056 1.00 27.95 157 LEU A CA 1
ATOM 1261 C C . LEU A 1 157 ? 15.976 3.666 -33.276 1.00 27.95 157 LEU A C 1
ATOM 1263 O O . LEU A 1 157 ? 15.938 4.731 -33.900 1.00 27.95 157 LEU A O 1
ATOM 1267 N N . ARG A 1 158 ? 17.113 3.183 -32.766 1.00 34.94 158 ARG A N 1
ATOM 1268 C CA . ARG A 1 158 ? 18.429 3.782 -33.013 1.00 34.94 158 ARG A CA 1
ATOM 1269 C C . ARG A 1 158 ? 19.279 2.943 -33.953 1.00 34.94 158 ARG A C 1
ATOM 1271 O O . ARG A 1 158 ? 19.335 1.715 -33.748 1.00 34.94 158 ARG A O 1
#

Sequence (158 aa):
MRLETLKWNDHTFKQLTKEAKLIYCFLEAHCSTAGFLQADESDIANGIGLERRTGLNPYGNVIVLALEELEDSDFIVRGDHDFILIKGTHQKRAHGKLKVSDKAKDYYRVGVLKSGMHTAVLKEINSTCECFSKEVILEEFEAYFEVLERKVFHEVLR

Secondary structure (DSSP, 8-state):
---------HHHHHHS-HHHHHHHHHHHHHS-TTSEEE--HHHHHHHTT--SS-SS-SSHHHHHHHHHHHHHTTSEEE-STTEEEETTHHHHTT--B--EE-SS-EE--B----HHHHHHHHHHHHHHGGGS-HHHHHHHHHHHHHHHHHHHHHHHT-

Radius of gyration: 18.23 Å; chains: 1; bounding box: 31×33×62 Å

Foldseek 3Di:
DDPPDPPVPVVLLVPADPLLVLLLVLQLVPADLQSKDQADLVRSCVSSVNPPDDPPPPCSVVSVVSVVSCVVSVQWDAFPNRMIGGFCSNQVVQPDWDFDDDVVDTDTDGGDDPPVVLVVNVVVCVVCVVRDDPVVSCVRCVVVVVVVVVVVVVVVVD

pLDDT: mean 70.81, std 20.28, range [27.95, 95.31]